Protein AF-A0A7W0KZ69-F1 (afdb_monomer_lite)

pLDDT: mean 95.33, std 7.64, range [54.59, 98.75]

Structure (mmCIF, N/CA/C/O backbone):
data_AF-A0A7W0KZ69-F1
#
_entry.id   AF-A0A7W0KZ69-F1
#
loop_
_atom_site.group_PDB
_atom_site.id
_atom_site.type_symbol
_atom_site.label_atom_id
_atom_site.label_alt_id
_atom_site.label_comp_id
_atom_site.label_asym_id
_atom_site.label_entity_id
_atom_site.label_seq_id
_atom_site.pdbx_PDB_ins_code
_atom_site.Cartn_x
_atom_site.Cartn_y
_atom_site.Cartn_z
_atom_site.occupancy
_atom_site.B_iso_or_equiv
_atom_site.auth_seq_id
_atom_site.auth_comp_id
_atom_site.auth_asym_id
_atom_site.auth_atom_id
_atom_site.pdbx_PDB_model_num
ATOM 1 N N . MET A 1 1 ? -3.863 12.700 3.329 1.00 94.00 1 MET A N 1
ATOM 2 C CA . MET A 1 1 ? -3.555 11.269 3.115 1.00 94.00 1 MET A CA 1
ATOM 3 C C . MET A 1 1 ? -2.093 11.158 2.716 1.00 94.00 1 MET A C 1
ATOM 5 O O . MET A 1 1 ? -1.568 12.137 2.192 1.00 94.00 1 MET A O 1
ATOM 9 N N . THR A 1 2 ? -1.434 10.029 2.970 1.00 97.38 2 THR A N 1
ATOM 10 C CA . THR A 1 2 ? -0.084 9.768 2.433 1.00 97.38 2 THR A CA 1
ATOM 11 C C . THR A 1 2 ? -0.157 9.415 0.946 1.00 97.38 2 THR A C 1
ATOM 13 O O . THR A 1 2 ? -1.207 8.996 0.470 1.00 97.38 2 THR A O 1
ATOM 16 N N . ALA A 1 3 ? 0.941 9.582 0.208 1.00 97.19 3 ALA A N 1
ATOM 17 C CA . ALA A 1 3 ? 1.056 9.030 -1.139 1.00 97.19 3 ALA A CA 1
ATOM 18 C C . ALA A 1 3 ? 1.523 7.566 -1.061 1.00 97.19 3 ALA A C 1
ATOM 20 O O . ALA A 1 3 ? 2.320 7.214 -0.183 1.00 97.19 3 ALA A O 1
ATOM 21 N N . SER A 1 4 ? 1.067 6.718 -1.988 1.00 97.38 4 SER A N 1
ATOM 22 C CA . SER A 1 4 ? 1.535 5.331 -2.072 1.00 97.38 4 SER A CA 1
ATOM 23 C C . SER A 1 4 ? 3.060 5.282 -2.196 1.00 97.38 4 SER A C 1
ATOM 25 O O . SER A 1 4 ? 3.669 5.892 -3.076 1.00 97.38 4 SER A O 1
ATOM 27 N N . GLY A 1 5 ? 3.694 4.536 -1.294 1.00 95.00 5 GLY A N 1
ATOM 28 C CA . GLY A 1 5 ? 5.140 4.332 -1.284 1.00 95.00 5 GLY A CA 1
ATOM 29 C C . GLY A 1 5 ? 5.978 5.360 -0.545 1.00 95.00 5 GLY A C 1
ATOM 30 O O . GLY A 1 5 ? 7.197 5.212 -0.540 1.00 95.00 5 GLY A O 1
ATOM 31 N N . THR A 1 6 ? 5.361 6.335 0.125 1.00 95.75 6 THR A N 1
ATOM 32 C CA . THR A 1 6 ? 6.078 7.259 1.020 1.00 95.75 6 THR A CA 1
ATOM 33 C C . THR A 1 6 ? 5.907 6.925 2.503 1.00 95.75 6 THR A C 1
ATOM 35 O O . THR A 1 6 ? 6.590 7.514 3.335 1.00 95.75 6 THR A O 1
ATOM 38 N N . ALA A 1 7 ? 5.017 5.983 2.836 1.00 95.75 7 ALA A N 1
ATOM 39 C CA . ALA A 1 7 ? 4.636 5.643 4.210 1.00 95.75 7 ALA A CA 1
ATOM 40 C C . ALA A 1 7 ? 4.747 4.144 4.550 1.00 95.75 7 ALA A C 1
ATOM 42 O O . ALA A 1 7 ? 4.234 3.719 5.576 1.00 95.75 7 ALA A O 1
ATOM 43 N N . GLY A 1 8 ? 5.416 3.353 3.704 1.00 94.94 8 GLY A N 1
ATOM 44 C CA . GLY A 1 8 ? 5.631 1.925 3.953 1.00 94.94 8 GLY A CA 1
ATOM 45 C C . GLY A 1 8 ? 4.380 1.061 3.775 1.00 94.94 8 GLY A C 1
ATOM 46 O O . GLY A 1 8 ? 3.514 1.356 2.942 1.00 94.94 8 GLY A O 1
ATOM 47 N N . TYR A 1 9 ? 4.344 -0.040 4.525 1.00 96.25 9 TYR A N 1
ATOM 48 C CA . TYR A 1 9 ? 3.290 -1.059 4.473 1.00 96.25 9 TYR A CA 1
ATOM 49 C C . TYR A 1 9 ? 2.524 -1.198 5.793 1.00 96.25 9 TYR A C 1
ATOM 51 O O . TYR A 1 9 ? 1.451 -1.801 5.807 1.00 96.25 9 TYR A O 1
ATOM 59 N N . GLY A 1 10 ? 3.069 -0.689 6.895 1.00 94.44 10 GLY A N 1
ATOM 60 C CA . GLY A 1 10 ? 2.542 -0.845 8.242 1.00 94.44 10 GLY A CA 1
ATOM 61 C C . GLY A 1 10 ? 2.485 0.488 8.987 1.00 94.44 10 GLY A C 1
ATOM 62 O O . GLY A 1 10 ? 2.153 1.532 8.433 1.00 94.44 10 GLY A O 1
ATOM 63 N N . ALA A 1 11 ? 2.774 0.442 10.285 1.00 96.75 11 ALA A N 1
ATOM 64 C CA . ALA A 1 11 ? 2.703 1.601 11.169 1.00 96.75 11 ALA A CA 1
ATOM 65 C C . ALA A 1 11 ? 4.060 2.311 11.353 1.00 96.75 11 ALA A C 1
ATOM 67 O O . ALA A 1 11 ? 4.323 2.860 12.423 1.00 96.75 11 ALA A O 1
ATOM 68 N N . GLU A 1 12 ? 4.938 2.303 10.345 1.00 95.50 12 GLU A N 1
ATOM 69 C CA . GLU A 1 12 ? 6.307 2.834 10.436 1.00 95.50 12 GLU A CA 1
ATOM 70 C C . GLU A 1 12 ? 6.328 4.319 10.835 1.00 95.50 12 GLU A C 1
ATOM 72 O O . GLU A 1 12 ? 7.198 4.753 11.588 1.00 95.50 12 GLU A O 1
ATOM 77 N N . LEU A 1 13 ? 5.333 5.095 10.390 1.00 96.44 13 LEU A N 1
ATOM 78 C CA . LEU A 1 13 ? 5.212 6.519 10.718 1.00 96.44 13 LEU A CA 1
ATOM 79 C C . LEU A 1 13 ? 4.562 6.803 12.083 1.00 96.44 13 LEU A C 1
ATOM 81 O O . LEU A 1 13 ? 4.563 7.955 12.516 1.00 96.44 13 LEU A O 1
ATOM 85 N N . ALA A 1 14 ? 4.058 5.792 12.801 1.00 96.19 14 ALA A N 1
ATOM 86 C CA . ALA A 1 14 ? 3.364 5.988 14.081 1.00 96.19 14 ALA A CA 1
ATOM 87 C C . ALA A 1 14 ? 4.268 6.544 15.199 1.00 96.19 14 ALA A C 1
ATOM 89 O O . ALA A 1 14 ? 3.769 7.030 16.211 1.00 96.19 14 ALA A O 1
ATOM 90 N N . GLY A 1 15 ? 5.595 6.463 15.040 1.00 94.94 15 GLY A N 1
ATOM 91 C CA . GLY A 1 15 ? 6.554 7.098 15.950 1.00 94.94 15 GLY A CA 1
ATOM 92 C C . GLY A 1 15 ? 6.720 8.605 15.728 1.00 94.94 15 GLY A C 1
ATOM 93 O O . GLY A 1 15 ? 7.296 9.282 16.574 1.00 94.94 15 GLY A O 1
ATOM 94 N N . SER A 1 16 ? 6.240 9.135 14.600 1.00 95.19 16 SER A N 1
ATOM 95 C CA . SER A 1 16 ? 6.411 10.541 14.213 1.00 95.19 16 SER A CA 1
ATOM 96 C C . SER A 1 16 ? 5.092 11.295 14.071 1.00 95.19 16 SER A C 1
ATOM 98 O O . SER A 1 16 ? 5.083 12.516 14.201 1.00 95.19 16 SER A O 1
ATOM 100 N N . LEU A 1 17 ? 3.986 10.598 13.802 1.00 94.94 17 LEU A N 1
ATOM 101 C CA . LEU A 1 17 ? 2.660 11.199 13.680 1.00 94.94 17 LEU A CA 1
ATOM 102 C C . LEU A 1 17 ? 1.553 10.222 14.096 1.00 94.94 17 LEU A C 1
ATOM 104 O O . LEU A 1 17 ? 1.724 9.005 14.028 1.00 94.94 17 LEU A O 1
ATOM 108 N N . ASP A 1 18 ? 0.407 10.767 14.499 1.00 97.38 18 ASP A N 1
ATOM 109 C CA . ASP A 1 18 ? -0.788 9.979 14.802 1.00 97.38 18 ASP A CA 1
ATOM 110 C C . ASP A 1 18 ? -1.483 9.531 13.508 1.00 97.38 18 ASP A C 1
ATOM 112 O O . ASP A 1 18 ? -2.002 10.350 12.744 1.00 97.38 18 ASP A O 1
ATOM 116 N N . LEU A 1 19 ? -1.487 8.221 13.254 1.00 97.75 19 LEU A N 1
ATOM 117 C CA . LEU A 1 19 ? -2.074 7.655 12.039 1.00 97.75 19 LEU A CA 1
ATOM 118 C C . LEU A 1 19 ? -3.604 7.776 12.015 1.00 97.75 19 LEU A C 1
ATOM 120 O O . LEU A 1 19 ? -4.169 7.840 10.925 1.00 97.75 19 LEU A O 1
ATOM 124 N N . ALA A 1 20 ? -4.264 7.851 13.176 1.00 97.88 20 ALA A N 1
ATOM 125 C CA . ALA A 1 20 ? -5.714 8.031 13.264 1.00 97.88 20 ALA A CA 1
ATOM 126 C C . ALA A 1 20 ? -6.155 9.451 12.868 1.00 97.88 20 ALA A C 1
ATOM 128 O O . ALA A 1 20 ? -7.291 9.655 12.443 1.00 97.88 20 ALA A O 1
ATOM 129 N N . ALA A 1 21 ? -5.255 10.435 12.970 1.00 97.75 21 ALA A N 1
ATOM 130 C CA . ALA A 1 21 ? -5.516 11.813 12.560 1.00 97.75 21 ALA A CA 1
ATOM 131 C C . ALA A 1 21 ? -5.407 12.021 11.036 1.00 97.75 21 ALA A C 1
ATOM 133 O O . ALA A 1 21 ? -5.834 13.054 10.512 1.00 97.75 21 ALA A O 1
ATOM 134 N N . LEU A 1 22 ? -4.831 11.064 10.298 1.00 97.12 22 LEU A N 1
ATOM 135 C CA . LEU A 1 22 ? -4.787 11.112 8.841 1.00 97.12 22 LEU A CA 1
ATOM 136 C C . LEU A 1 22 ? -6.134 10.693 8.250 1.00 97.12 22 LEU A C 1
ATOM 138 O O . LEU A 1 22 ? -6.698 9.677 8.632 1.00 97.12 22 LEU A O 1
ATOM 142 N N . GLY A 1 23 ? -6.585 11.402 7.209 1.00 97.44 23 GLY A N 1
ATOM 143 C CA . GLY A 1 23 ? -7.775 10.977 6.459 1.00 97.44 23 GLY A CA 1
ATOM 144 C C . GLY A 1 23 ? -7.647 9.570 5.851 1.00 97.44 23 GLY A C 1
ATOM 145 O O . GLY A 1 23 ? -8.642 8.866 5.749 1.00 97.44 23 GLY A O 1
ATOM 146 N N . ALA A 1 24 ? -6.428 9.166 5.471 1.00 98.00 24 ALA A N 1
ATOM 147 C CA . ALA A 1 24 ? -6.070 7.784 5.159 1.00 98.00 24 ALA A CA 1
ATOM 148 C C . ALA A 1 24 ? -4.544 7.610 5.047 1.00 98.00 24 ALA A C 1
ATOM 150 O O . ALA A 1 24 ? -3.825 8.556 4.686 1.00 98.00 24 ALA A O 1
ATOM 151 N N . VAL A 1 25 ? -4.078 6.383 5.278 1.00 98.38 25 VAL A N 1
ATOM 152 C CA . VAL A 1 25 ? -2.756 5.883 4.887 1.00 98.38 25 VAL A CA 1
ATOM 153 C C . VAL A 1 25 ? -2.912 5.093 3.591 1.00 98.38 25 VAL A C 1
ATOM 155 O O . VAL A 1 25 ? -3.558 4.046 3.567 1.00 98.38 25 VAL A O 1
ATOM 158 N N . VAL A 1 26 ? -2.315 5.594 2.511 1.00 98.56 26 VAL A N 1
ATOM 159 C CA . VAL A 1 26 ? -2.186 4.843 1.259 1.00 98.56 26 VAL A CA 1
ATOM 160 C C . VAL A 1 26 ? -0.908 4.019 1.359 1.00 98.56 26 VAL A C 1
ATOM 162 O O . VAL A 1 26 ? 0.193 4.581 1.358 1.00 98.56 26 VAL A O 1
ATOM 165 N N . VAL A 1 27 ? -1.047 2.701 1.512 1.00 98.25 27 VAL A N 1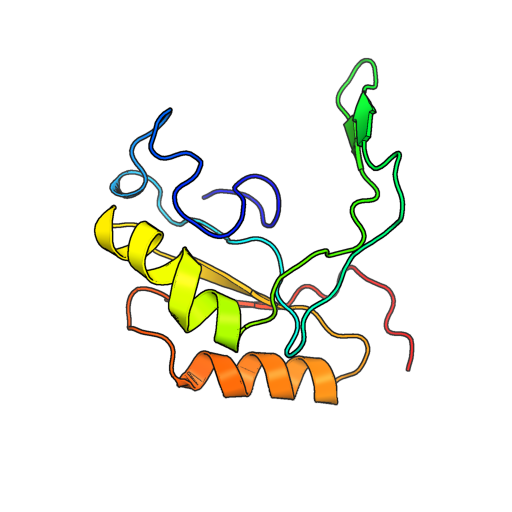
ATOM 166 C CA . VAL A 1 27 ? 0.117 1.809 1.614 1.00 98.25 27 VAL A CA 1
ATOM 167 C C . VAL A 1 27 ? 0.825 1.705 0.271 1.00 98.25 27 VAL A C 1
ATOM 169 O O . VAL A 1 27 ? 0.238 1.956 -0.783 1.00 98.25 27 VAL A O 1
ATOM 172 N N . LYS A 1 28 ? 2.110 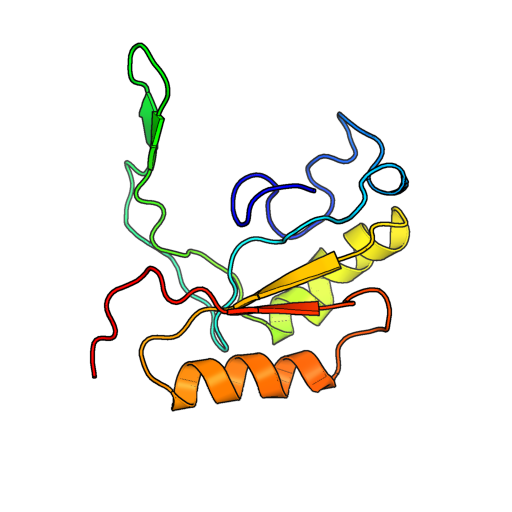1.347 0.302 1.00 97.56 28 LYS A N 1
ATOM 173 C CA . LYS A 1 28 ? 2.876 1.087 -0.918 1.00 97.56 28 LYS A CA 1
ATOM 174 C C . LYS A 1 28 ? 2.161 0.045 -1.792 1.00 97.56 28 LYS A C 1
ATOM 176 O O . LYS A 1 28 ? 1.619 -0.923 -1.275 1.00 97.56 28 LYS A O 1
ATOM 181 N N . SER A 1 29 ? 2.176 0.257 -3.113 1.00 97.69 29 SER A N 1
ATOM 182 C CA . SER A 1 29 ? 1.518 -0.637 -4.073 1.00 97.69 29 SER A CA 1
ATOM 183 C C . SER A 1 29 ? 1.919 -2.105 -3.892 1.00 97.69 29 SER A C 1
ATOM 185 O O . SER A 1 29 ? 3.106 -2.427 -3.946 1.00 97.69 29 SER A O 1
ATOM 187 N N . LEU A 1 30 ? 0.925 -2.980 -3.751 1.00 98.25 30 LEU A N 1
ATOM 188 C CA . LEU A 1 30 ? 1.057 -4.428 -3.589 1.00 98.25 30 LEU A CA 1
ATOM 189 C C . LEU A 1 30 ? 0.734 -5.155 -4.902 1.00 98.25 30 LEU A C 1
ATOM 191 O O . LEU A 1 30 ? -0.198 -4.776 -5.605 1.00 98.25 30 LEU A O 1
ATOM 195 N N . ALA A 1 31 ? 1.478 -6.213 -5.211 1.00 97.56 31 ALA A N 1
ATOM 196 C CA . ALA A 1 31 ? 1.083 -7.196 -6.220 1.00 97.56 31 ALA A CA 1
ATOM 197 C C . ALA A 1 31 ? 0.438 -8.410 -5.539 1.00 97.56 31 ALA A C 1
ATOM 199 O O . ALA A 1 31 ? 0.535 -8.571 -4.320 1.00 97.56 31 ALA A O 1
ATOM 200 N N . ALA A 1 32 ? -0.154 -9.310 -6.323 1.00 98.19 32 ALA A N 1
ATOM 201 C CA . ALA A 1 32 ? -0.658 -10.587 -5.809 1.00 98.19 32 ALA A CA 1
ATOM 202 C C . ALA A 1 32 ? 0.457 -11.513 -5.267 1.00 98.19 32 ALA A C 1
ATOM 204 O O . ALA A 1 32 ? 0.195 -12.488 -4.567 1.00 98.19 32 ALA A O 1
ATOM 205 N N . PHE A 1 33 ? 1.714 -11.204 -5.597 1.00 97.94 33 PHE A N 1
ATOM 206 C CA . PHE A 1 33 ? 2.911 -11.970 -5.270 1.00 97.94 33 PHE A CA 1
ATOM 207 C C . PHE A 1 33 ? 3.989 -11.080 -4.637 1.00 97.94 33 PHE A C 1
ATOM 209 O O . PHE A 1 33 ? 3.963 -9.852 -4.754 1.00 97.94 33 PHE A O 1
ATOM 216 N N . ALA A 1 34 ? 4.957 -11.712 -3.971 1.00 98.06 34 ALA A N 1
ATOM 217 C CA . ALA A 1 34 ? 6.135 -11.030 -3.449 1.00 98.06 34 ALA A CA 1
ATOM 218 C C . ALA A 1 34 ? 7.061 -10.577 -4.584 1.00 98.06 34 ALA A C 1
ATOM 220 O O . ALA A 1 34 ? 7.268 -11.293 -5.564 1.00 98.06 34 ALA A O 1
ATOM 221 N N . TRP A 1 35 ? 7.648 -9.395 -4.432 1.00 96.38 35 TRP A N 1
ATOM 222 C CA . TRP A 1 35 ? 8.497 -8.784 -5.441 1.00 96.38 35 TRP A CA 1
ATOM 223 C C . TRP A 1 35 ? 9.669 -8.050 -4.795 1.00 96.38 35 TRP A C 1
ATOM 225 O O . TRP A 1 35 ? 9.478 -7.178 -3.946 1.00 96.38 35 TRP A O 1
ATOM 235 N N . ASP A 1 36 ? 10.890 -8.366 -5.224 1.00 96.38 36 ASP A N 1
ATOM 236 C CA . ASP A 1 36 ? 12.116 -7.831 -4.616 1.00 96.38 36 ASP A CA 1
ATOM 237 C C . ASP A 1 36 ? 12.379 -6.358 -4.961 1.00 96.38 36 ASP A C 1
ATOM 239 O O . ASP A 1 36 ? 13.088 -5.644 -4.238 1.00 96.38 36 ASP A O 1
ATOM 243 N N . GLY A 1 37 ? 11.785 -5.887 -6.057 1.00 95.19 37 GLY A N 1
ATOM 244 C CA . GLY A 1 37 ? 12.066 -4.590 -6.652 1.00 95.19 37 GLY A CA 1
ATOM 245 C C . GLY A 1 37 ? 13.420 -4.523 -7.353 1.00 95.19 37 GLY A C 1
ATOM 246 O O . GLY A 1 37 ? 14.067 -5.531 -7.622 1.00 95.19 37 GLY A O 1
ATOM 247 N N . HIS A 1 38 ? 13.857 -3.312 -7.686 1.00 94.81 38 HIS A N 1
ATOM 248 C CA . HIS A 1 38 ? 15.114 -3.115 -8.413 1.00 94.81 38 HIS A CA 1
ATOM 249 C C . HIS A 1 38 ? 16.343 -3.321 -7.513 1.00 94.81 38 HIS A C 1
ATOM 251 O O . HIS A 1 38 ? 16.253 -3.112 -6.303 1.00 94.81 38 HIS A O 1
ATOM 257 N N . PRO A 1 39 ? 17.524 -3.661 -8.052 1.00 95.69 39 PRO A N 1
ATOM 258 C CA . PRO A 1 39 ? 18.760 -3.634 -7.271 1.00 95.69 39 PRO A CA 1
ATOM 259 C C . PRO A 1 39 ? 19.098 -2.206 -6.787 1.00 95.69 39 PRO A C 1
ATOM 261 O O . PRO A 1 39 ? 18.666 -1.225 -7.395 1.00 95.69 39 PRO A O 1
ATOM 264 N N . PRO A 1 40 ? 19.855 -2.051 -5.685 1.00 95.25 40 PRO A N 1
ATOM 265 C CA . PRO A 1 40 ? 20.395 -0.753 -5.287 1.00 95.25 40 PRO A CA 1
ATOM 266 C C . PRO A 1 40 ? 21.432 -0.237 -6.306 1.00 95.25 40 PRO A C 1
ATOM 268 O O . PRO A 1 40 ? 22.093 -1.048 -6.956 1.00 95.25 40 PRO A O 1
ATOM 271 N N . PRO A 1 41 ? 21.639 1.091 -6.415 1.00 95.75 41 PRO A N 1
ATOM 272 C CA . PRO A 1 41 ? 21.007 2.167 -5.644 1.00 95.75 41 PRO A CA 1
ATOM 273 C C . PRO A 1 41 ? 19.581 2.499 -6.120 1.00 95.75 41 PRO A C 1
ATOM 275 O O . PRO A 1 41 ? 19.313 2.581 -7.312 1.00 95.75 41 PRO A O 1
ATOM 278 N N . ARG A 1 42 ? 18.665 2.736 -5.168 1.00 96.25 42 ARG A N 1
ATOM 279 C CA . ARG A 1 42 ? 17.234 2.987 -5.451 1.00 96.25 42 ARG A CA 1
ATOM 280 C C . ARG A 1 42 ? 16.803 4.441 -5.300 1.00 96.25 42 ARG A C 1
ATOM 282 O O . ARG A 1 42 ? 15.713 4.777 -5.748 1.00 96.25 42 ARG A O 1
ATOM 289 N N . LEU A 1 43 ? 17.602 5.274 -4.639 1.00 97.31 43 LEU A N 1
ATOM 290 C CA . LEU A 1 43 ? 17.272 6.660 -4.313 1.00 97.31 43 LEU A CA 1
ATOM 291 C C . LEU A 1 43 ? 18.454 7.563 -4.650 1.00 97.31 43 LEU A C 1
ATOM 293 O O . LEU A 1 43 ? 19.604 7.187 -4.418 1.00 97.31 43 LEU A O 1
ATOM 297 N N . HIS A 1 44 ? 18.165 8.756 -5.160 1.00 97.19 44 HIS A N 1
ATOM 298 C CA . HIS A 1 44 ? 19.174 9.777 -5.409 1.00 97.19 44 HIS A CA 1
ATOM 299 C C . HIS A 1 44 ? 18.614 11.175 -5.101 1.00 97.19 44 HIS A C 1
ATOM 301 O O . HIS A 1 44 ? 17.622 11.564 -5.722 1.00 97.19 44 HIS A O 1
ATOM 307 N N . PRO A 1 45 ? 19.198 11.937 -4.158 1.00 97.69 45 PRO A N 1
ATOM 308 C CA . PRO A 1 45 ? 18.735 13.287 -3.854 1.00 97.69 45 PRO A CA 1
ATOM 309 C C . PRO A 1 45 ? 19.032 14.247 -5.013 1.00 97.69 45 PRO A C 1
ATOM 311 O O . PRO A 1 45 ? 20.038 14.117 -5.704 1.00 97.69 45 PRO A O 1
ATOM 314 N N . THR A 1 46 ? 18.174 15.242 -5.204 1.00 97.44 46 THR A N 1
ATOM 315 C CA . THR A 1 46 ? 18.376 16.352 -6.144 1.00 97.44 46 THR A CA 1
ATOM 316 C C . THR A 1 46 ? 18.184 17.681 -5.402 1.00 97.44 46 THR A C 1
ATOM 318 O O . THR A 1 46 ? 17.584 17.691 -4.325 1.00 97.44 46 THR A O 1
ATOM 321 N N . PRO A 1 47 ? 18.640 18.830 -5.938 1.00 97.88 47 PRO A N 1
ATOM 322 C CA . PRO A 1 47 ? 18.483 20.120 -5.255 1.00 97.88 47 PRO A CA 1
ATOM 323 C C . PRO A 1 47 ? 17.034 20.499 -4.907 1.00 97.88 47 PRO A C 1
ATOM 325 O O . PRO A 1 47 ? 16.815 21.329 -4.031 1.00 97.88 47 PRO A O 1
ATOM 328 N N . GLN A 1 48 ? 16.050 19.916 -5.598 1.00 96.94 48 GLN A N 1
ATOM 329 C CA . GLN A 1 48 ? 14.624 20.209 -5.421 1.00 96.94 48 GLN A CA 1
ATOM 330 C C . GLN A 1 48 ? 13.794 18.953 -5.109 1.00 96.94 48 GLN A C 1
ATOM 332 O O . GLN A 1 48 ? 12.583 18.946 -5.313 1.00 96.94 48 GLN A O 1
ATOM 337 N N . GLY A 1 49 ? 14.421 17.873 -4.633 1.00 96.25 49 GLY A N 1
ATOM 338 C CA . GLY A 1 49 ? 13.705 16.649 -4.287 1.00 96.25 49 GLY A CA 1
ATOM 339 C C . GLY A 1 49 ? 14.574 15.402 -4.345 1.00 96.25 49 GLY A C 1
ATOM 340 O O . GLY A 1 49 ? 15.693 15.371 -3.839 1.00 96.25 49 GLY A O 1
ATOM 341 N N . MET A 1 50 ? 14.024 14.337 -4.925 1.00 97.25 50 MET A N 1
ATOM 342 C CA . MET A 1 50 ? 14.671 13.032 -4.986 1.00 97.25 50 MET A CA 1
ATOM 343 C C . MET A 1 50 ? 14.147 12.225 -6.176 1.00 97.25 50 MET A C 1
ATOM 345 O O . MET A 1 50 ? 12.950 12.223 -6.458 1.00 97.25 50 MET A O 1
ATOM 349 N N . LEU A 1 51 ? 15.042 11.497 -6.839 1.00 96.75 51 LEU A N 1
ATOM 350 C CA . LEU A 1 51 ? 14.702 10.438 -7.784 1.00 96.75 51 LEU A CA 1
ATOM 351 C C . LEU A 1 51 ? 14.600 9.104 -7.047 1.00 96.75 51 LEU A C 1
ATOM 353 O O . LEU A 1 51 ? 15.412 8.813 -6.166 1.00 96.75 51 LEU A O 1
ATOM 357 N N . ASN A 1 52 ? 13.628 8.277 -7.433 1.00 95.62 52 ASN A N 1
ATOM 358 C CA . ASN A 1 52 ? 13.491 6.922 -6.915 1.00 95.62 52 ASN A CA 1
ATOM 359 C C . ASN A 1 52 ? 13.289 5.908 -8.044 1.00 95.62 52 ASN A C 1
ATOM 361 O O . ASN A 1 52 ? 12.620 6.186 -9.035 1.00 95.62 52 ASN A O 1
ATOM 365 N N . ALA A 1 53 ? 13.856 4.724 -7.855 1.00 95.12 53 ALA A N 1
ATOM 366 C CA . ALA A 1 53 ? 13.709 3.564 -8.718 1.00 95.12 53 ALA A CA 1
ATOM 367 C C . ALA A 1 53 ? 13.558 2.305 -7.854 1.00 95.12 53 ALA A C 1
ATOM 369 O O . ALA A 1 53 ? 14.278 1.331 -8.034 1.00 95.12 53 ALA A O 1
ATOM 370 N N . VAL A 1 54 ? 12.638 2.329 -6.881 1.00 94.62 54 VAL A N 1
ATOM 371 C CA . VAL A 1 54 ? 12.428 1.214 -5.932 1.00 94.62 54 VAL A CA 1
ATOM 372 C C . VAL A 1 54 ? 11.971 -0.067 -6.641 1.00 94.62 54 VAL A C 1
ATOM 374 O O . VAL A 1 54 ? 12.291 -1.168 -6.199 1.00 94.62 54 VAL A O 1
ATOM 377 N N . GLY A 1 55 ? 11.243 0.069 -7.753 1.00 93.56 55 GLY A N 1
ATOM 378 C CA . GLY A 1 55 ? 10.775 -1.067 -8.548 1.00 93.56 55 GLY A CA 1
ATOM 379 C C . GLY A 1 55 ? 9.618 -1.831 -7.909 1.00 93.56 55 GLY A C 1
ATOM 380 O O . GLY A 1 55 ? 9.555 -3.037 -8.064 1.00 93.56 55 GLY A O 1
ATOM 381 N N . LEU A 1 56 ? 8.724 -1.152 -7.176 1.00 94.38 56 LEU A N 1
ATOM 382 C CA . LEU A 1 56 ? 7.506 -1.752 -6.597 1.00 94.38 56 LEU A CA 1
ATOM 383 C C . LEU A 1 56 ? 7.764 -2.921 -5.624 1.00 94.38 56 LEU A C 1
ATOM 385 O O . LEU A 1 56 ? 6.928 -3.809 -5.494 1.00 94.38 56 LEU A O 1
ATOM 389 N N . GLN A 1 57 ? 8.912 -2.917 -4.935 1.00 96.31 57 GLN A N 1
ATOM 390 C CA . GLN A 1 57 ? 9.240 -3.929 -3.926 1.00 96.31 57 GLN A CA 1
ATOM 391 C C . GLN A 1 57 ? 8.103 -4.088 -2.915 1.00 96.31 57 GLN A C 1
ATOM 393 O O . GLN A 1 57 ? 7.710 -3.090 -2.306 1.00 96.31 57 GLN A O 1
ATOM 398 N N . GLY A 1 58 ? 7.655 -5.319 -2.666 1.00 96.81 58 GLY A N 1
ATOM 399 C CA . GLY A 1 58 ? 6.596 -5.603 -1.705 1.00 96.81 58 GLY A CA 1
ATOM 400 C C . GLY A 1 58 ? 6.441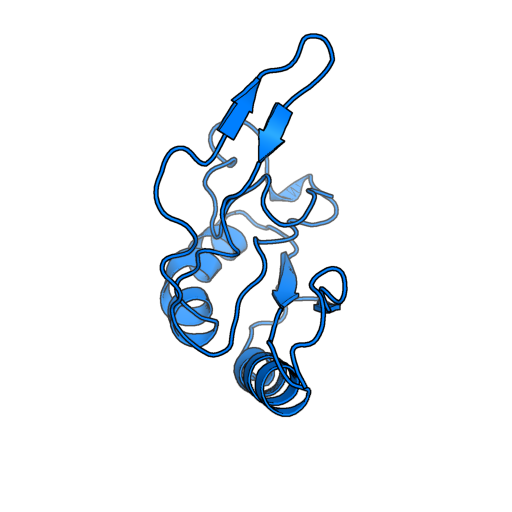 -7.081 -1.352 1.00 96.81 58 GLY A C 1
ATOM 401 O O . GLY A 1 58 ? 6.907 -7.946 -2.089 1.00 96.81 58 GLY A O 1
ATOM 402 N N . PRO A 1 59 ? 5.772 -7.383 -0.227 1.00 97.69 59 PRO A N 1
ATOM 403 C CA . PRO A 1 59 ? 5.599 -8.753 0.258 1.00 97.69 59 PRO A CA 1
ATOM 404 C C . PRO A 1 59 ? 4.479 -9.531 -0.456 1.00 97.69 59 PRO A C 1
ATOM 406 O O . PRO A 1 59 ? 4.369 -10.738 -0.269 1.00 97.69 59 PRO A O 1
ATOM 409 N N . GLY A 1 60 ? 3.648 -8.854 -1.253 1.00 98.25 60 GLY A N 1
ATOM 410 C CA . GLY A 1 60 ? 2.399 -9.394 -1.796 1.00 98.25 60 GLY A CA 1
ATOM 411 C C . GLY A 1 60 ? 1.194 -9.134 -0.881 1.00 98.25 60 GLY A C 1
ATOM 412 O O . GLY A 1 60 ? 1.363 -8.877 0.315 1.00 98.25 60 GLY A O 1
ATOM 413 N N . VAL A 1 61 ? -0.024 -9.167 -1.434 1.00 98.69 61 VAL A N 1
ATOM 414 C CA . VAL A 1 61 ? -1.257 -8.813 -0.699 1.00 98.69 61 VAL A CA 1
ATOM 415 C C . VAL A 1 61 ? -1.508 -9.739 0.493 1.00 98.69 61 VAL A C 1
ATOM 417 O O . VAL A 1 61 ? -1.720 -9.243 1.595 1.00 98.69 61 VAL A O 1
ATOM 420 N N . GLU A 1 62 ? -1.453 -11.062 0.325 1.00 98.31 62 GLU A N 1
ATOM 421 C CA . GLU A 1 62 ? -1.758 -12.004 1.419 1.00 98.31 62 GLU A CA 1
ATOM 422 C C . GLU A 1 62 ? -0.807 -11.846 2.614 1.00 98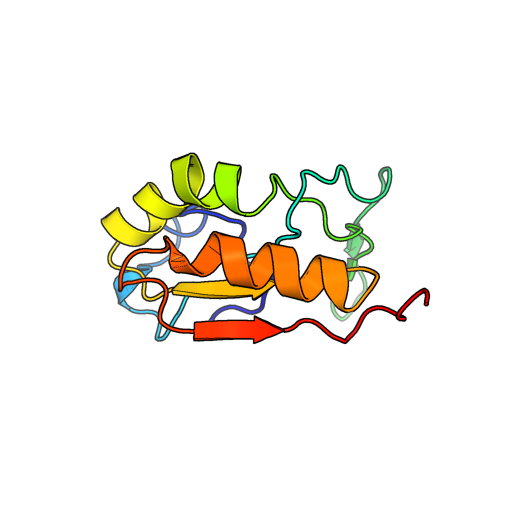.31 62 GLU A C 1
ATOM 424 O O . GLU A 1 62 ? -1.243 -11.758 3.765 1.00 98.31 62 GLU A O 1
ATOM 429 N N . ALA A 1 63 ? 0.496 -11.735 2.347 1.00 98.38 63 ALA A N 1
ATOM 430 C CA . ALA A 1 63 ? 1.496 -11.504 3.385 1.00 98.38 63 ALA A CA 1
ATOM 431 C C . ALA A 1 63 ? 1.308 -10.137 4.064 1.00 98.38 63 ALA A C 1
ATOM 433 O O . ALA A 1 63 ? 1.512 -10.004 5.273 1.00 98.38 63 ALA A O 1
ATOM 434 N N . TRP A 1 64 ? 0.888 -9.121 3.304 1.00 98.56 64 TRP A N 1
ATOM 435 C CA . TRP A 1 64 ? 0.564 -7.806 3.846 1.00 98.56 64 TRP A CA 1
ATOM 436 C C . TRP A 1 64 ? -0.660 -7.834 4.779 1.00 98.56 64 TRP A C 1
ATOM 438 O O . TRP A 1 64 ? -0.601 -7.282 5.882 1.00 98.56 64 TRP A O 1
ATOM 448 N N . LEU A 1 65 ? -1.735 -8.515 4.365 1.00 98.44 65 LEU A N 1
ATOM 449 C CA . LEU A 1 65 ? -2.959 -8.693 5.152 1.00 98.44 65 LEU A CA 1
ATOM 450 C C . LEU A 1 65 ? -2.674 -9.395 6.486 1.00 98.44 65 LEU A C 1
ATOM 452 O O . LEU A 1 65 ? -3.180 -8.973 7.524 1.00 98.44 65 LEU A O 1
ATOM 456 N N . ALA A 1 66 ? -1.850 -10.446 6.464 1.00 98.19 66 ALA A N 1
ATOM 457 C CA . ALA A 1 66 ? -1.544 -11.248 7.647 1.00 98.19 66 ALA A CA 1
ATOM 458 C C . ALA A 1 66 ? -0.537 -10.589 8.610 1.00 98.19 66 ALA A C 1
ATOM 460 O O . ALA A 1 66 ? -0.527 -10.920 9.795 1.00 98.19 66 ALA A O 1
ATOM 461 N N . GLY A 1 67 ? 0.326 -9.692 8.120 1.00 97.50 67 GLY A N 1
ATOM 462 C CA . GLY A 1 67 ? 1.434 -9.134 8.903 1.00 97.50 67 GLY A CA 1
ATOM 463 C C . GLY A 1 67 ? 1.323 -7.625 9.164 1.00 97.50 67 GLY A C 1
ATOM 464 O O . GLY A 1 67 ? 0.875 -7.230 10.241 1.00 97.50 67 GLY A O 1
ATOM 465 N N . PRO A 1 68 ? 1.778 -6.760 8.238 1.00 97.88 68 PRO A N 1
ATOM 466 C CA . PRO A 1 68 ? 1.793 -5.306 8.423 1.00 97.88 68 PRO A CA 1
ATOM 467 C C . PRO A 1 68 ? 0.432 -4.643 8.700 1.00 97.88 68 PRO A C 1
ATOM 469 O O . PRO A 1 68 ? 0.367 -3.729 9.527 1.00 97.88 68 PRO A O 1
ATOM 472 N N . LEU A 1 69 ? -0.650 -5.074 8.037 1.00 98.50 69 LEU A N 1
ATOM 473 C CA . LEU A 1 69 ? -1.966 -4.431 8.155 1.00 98.50 69 LEU A CA 1
ATOM 474 C C . LEU A 1 69 ? -2.510 -4.387 9.602 1.00 98.50 69 LEU A C 1
ATOM 476 O O . LEU A 1 69 ? -2.940 -3.311 10.027 1.00 98.50 69 LEU A O 1
ATOM 480 N N . PRO A 1 70 ? -2.475 -5.477 10.398 1.00 98.31 70 PRO A N 1
ATOM 481 C CA . PRO A 1 70 ? -2.880 -5.451 11.804 1.00 98.31 70 PRO A CA 1
ATOM 482 C C . PRO A 1 70 ? -2.305 -4.286 12.621 1.00 98.31 70 PRO A C 1
ATOM 484 O O . PRO A 1 70 ? -3.018 -3.697 13.434 1.00 98.31 70 PRO A O 1
ATOM 487 N N . ALA A 1 71 ? -1.044 -3.902 12.388 1.00 97.94 71 ALA A N 1
ATOM 488 C CA . ALA A 1 71 ? -0.420 -2.789 13.099 1.00 97.94 71 ALA A CA 1
ATOM 489 C C . ALA A 1 71 ? -1.009 -1.426 12.696 1.00 97.94 71 ALA A C 1
ATOM 491 O O . ALA A 1 71 ? -1.205 -0.574 13.561 1.00 97.94 71 ALA A O 1
ATOM 492 N N . LEU A 1 72 ? -1.330 -1.223 11.412 1.00 97.62 72 LEU A N 1
ATOM 493 C CA . LEU A 1 72 ? -2.032 -0.021 10.937 1.00 97.62 72 LEU A CA 1
ATOM 494 C C . LEU A 1 72 ? -3.408 0.107 11.588 1.00 97.62 72 LEU A C 1
ATOM 496 O O . LEU A 1 72 ? -3.748 1.156 12.139 1.00 97.62 72 LEU A O 1
ATOM 500 N N . VAL A 1 73 ? -4.170 -0.987 11.573 1.00 98.12 73 VAL A N 1
ATOM 501 C CA . VAL A 1 73 ? -5.513 -1.044 12.159 1.00 98.12 73 VAL A CA 1
ATOM 502 C C . VAL A 1 73 ? -5.465 -0.778 13.663 1.00 98.12 73 VAL A C 1
ATOM 504 O O . VAL A 1 73 ? -6.255 0.015 14.171 1.00 98.12 73 VAL A O 1
ATOM 507 N N . ALA A 1 74 ? -4.497 -1.359 14.378 1.00 98.12 74 ALA A N 1
ATOM 508 C CA . ALA A 1 74 ? -4.306 -1.127 15.810 1.00 98.12 74 ALA A CA 1
ATOM 509 C C . ALA A 1 74 ? -3.963 0.336 16.153 1.00 98.12 74 ALA A C 1
ATOM 511 O O . ALA A 1 74 ? -4.182 0.770 17.284 1.00 98.12 74 ALA A O 1
ATOM 512 N N . LYS A 1 75 ? -3.438 1.107 15.193 1.00 98.00 75 LYS A N 1
ATOM 513 C CA . LYS A 1 75 ? -3.196 2.553 15.320 1.00 98.00 75 LYS A CA 1
ATOM 514 C C . LYS A 1 75 ? -4.379 3.414 14.873 1.00 98.00 75 LYS A C 1
ATOM 516 O O . LYS A 1 75 ? -4.237 4.629 14.817 1.00 98.00 75 LYS A O 1
ATOM 521 N N . GLY A 1 76 ? -5.526 2.810 14.566 1.00 97.94 76 GLY A N 1
ATOM 522 C CA . GLY A 1 76 ? -6.733 3.525 14.150 1.00 97.94 76 GLY A CA 1
ATOM 523 C C . GLY A 1 76 ? -6.661 4.096 12.734 1.00 97.94 76 GLY A C 1
ATOM 524 O O . GLY A 1 76 ? -7.461 4.964 12.394 1.00 97.94 76 GLY A O 1
ATOM 525 N N . ALA A 1 77 ? -5.716 3.640 11.906 1.00 98.31 77 ALA A N 1
ATOM 526 C CA . ALA A 1 77 ? -5.572 4.147 10.549 1.00 98.31 77 ALA A CA 1
ATOM 527 C C . ALA A 1 77 ? -6.761 3.734 9.666 1.00 98.31 77 ALA A C 1
ATOM 529 O O . ALA A 1 77 ? -7.157 2.567 9.636 1.00 98.31 77 ALA A O 1
ATOM 530 N N . THR A 1 78 ? -7.268 4.684 8.879 1.00 98.56 78 THR A N 1
ATOM 531 C CA . THR A 1 78 ? -8.069 4.389 7.682 1.00 98.56 78 THR A CA 1
ATOM 532 C C . THR A 1 78 ? -7.108 4.060 6.540 1.00 98.56 78 THR A C 1
ATOM 534 O O . THR A 1 78 ? -6.171 4.821 6.298 1.00 98.56 78 THR A O 1
ATOM 537 N N . VAL A 1 79 ? -7.286 2.931 5.854 1.00 98.75 79 VAL A N 1
ATOM 538 C CA . VAL A 1 79 ? -6.296 2.386 4.911 1.00 98.75 79 VAL A CA 1
ATOM 539 C C . VAL A 1 79 ? -6.840 2.380 3.484 1.00 98.75 79 VAL A C 1
ATOM 541 O O . VAL A 1 79 ? -7.964 1.948 3.233 1.00 98.75 79 VAL A O 1
ATOM 544 N N . VAL A 1 80 ? -6.012 2.814 2.533 1.00 98.75 80 VAL A N 1
ATOM 545 C CA . VAL A 1 80 ? -6.226 2.606 1.094 1.00 98.75 80 VAL A CA 1
ATOM 546 C C . VAL A 1 80 ? -5.159 1.640 0.593 1.00 98.75 80 VAL A C 1
ATOM 548 O O . VAL A 1 80 ? -3.962 1.910 0.723 1.00 98.75 80 VAL A O 1
ATOM 551 N N . ALA A 1 81 ? -5.589 0.514 0.027 1.00 98.62 81 ALA A N 1
ATOM 552 C CA . ALA A 1 81 ? -4.694 -0.482 -0.545 1.00 98.62 81 ALA A CA 1
ATOM 553 C C . ALA A 1 81 ? -4.349 -0.102 -1.988 1.00 98.62 81 ALA A C 1
ATOM 555 O O . ALA A 1 81 ? -5.176 -0.222 -2.888 1.00 98.62 81 ALA A O 1
ATOM 556 N N . SER A 1 82 ? -3.125 0.367 -2.214 1.00 98.56 82 SER A N 1
ATOM 557 C CA . SER A 1 82 ? -2.599 0.548 -3.567 1.00 98.56 82 SER A CA 1
ATOM 558 C C . SER A 1 82 ? -2.221 -0.818 -4.143 1.00 98.56 82 SER A C 1
ATOM 560 O O . SER A 1 82 ? -1.541 -1.591 -3.467 1.00 98.56 82 SER A O 1
ATOM 562 N N . ILE A 1 83 ? -2.629 -1.124 -5.375 1.00 98.12 83 ILE A N 1
ATOM 563 C CA . ILE A 1 83 ? -2.272 -2.363 -6.080 1.00 98.12 83 ILE A CA 1
ATOM 564 C C . ILE A 1 83 ? -1.605 -2.084 -7.421 1.00 98.12 83 ILE A C 1
ATOM 566 O O . ILE A 1 83 ? -1.864 -1.063 -8.059 1.00 98.12 83 ILE A O 1
ATOM 570 N N . TRP A 1 84 ? -0.756 -3.008 -7.857 1.00 96.44 84 TRP A N 1
ATOM 571 C CA . TRP A 1 84 ? -0.135 -2.997 -9.176 1.00 96.44 84 TRP A CA 1
ATOM 572 C C . TRP A 1 84 ? -0.073 -4.411 -9.765 1.00 96.44 84 TRP A C 1
ATOM 574 O O . TRP A 1 84 ? -0.133 -5.405 -9.043 1.00 96.44 84 TRP A O 1
ATOM 584 N N . GLY A 1 85 ? 0.079 -4.481 -11.083 1.00 94.81 85 GLY A N 1
ATOM 585 C CA . GLY A 1 85 ? 0.293 -5.706 -11.841 1.00 94.81 85 GLY A CA 1
ATOM 586 C C . GLY A 1 85 ? 0.886 -5.380 -13.209 1.00 94.81 85 GLY A C 1
ATOM 587 O O . GLY A 1 85 ? 0.955 -4.216 -13.606 1.00 94.81 85 GLY A O 1
ATOM 588 N N . ARG A 1 86 ? 1.346 -6.407 -13.918 1.00 92.38 86 ARG A N 1
ATOM 589 C CA . ARG A 1 86 ? 1.906 -6.316 -15.278 1.00 92.38 86 ARG A CA 1
ATOM 590 C C . ARG A 1 86 ? 0.890 -6.667 -16.360 1.00 92.38 86 ARG A C 1
ATOM 592 O O . ARG A 1 86 ? 1.130 -6.360 -17.521 1.00 92.38 86 ARG A O 1
ATOM 599 N N . SER A 1 87 ? -0.220 -7.283 -15.964 1.00 93.31 87 SER A N 1
ATOM 600 C CA . SER A 1 87 ? -1.355 -7.636 -16.812 1.00 93.31 87 SER A CA 1
ATOM 601 C C . SER A 1 87 ? -2.665 -7.422 -16.049 1.00 93.31 87 SER A C 1
ATOM 603 O O . SER A 1 87 ? -2.682 -7.314 -14.818 1.00 93.31 87 SER A O 1
ATOM 605 N N . VAL A 1 88 ? -3.785 -7.391 -16.774 1.00 94.31 88 VAL A N 1
ATOM 606 C CA . VAL A 1 88 ? -5.129 -7.293 -16.177 1.00 94.31 88 VAL A CA 1
ATOM 607 C C . VAL A 1 88 ? -5.392 -8.437 -15.194 1.00 94.31 88 VAL A C 1
ATOM 609 O O . VAL A 1 88 ? -6.036 -8.226 -14.166 1.00 94.31 88 VAL A O 1
ATOM 612 N N . ASP A 1 89 ? -4.876 -9.633 -15.476 1.00 96.06 89 ASP A N 1
ATOM 613 C CA . ASP A 1 89 ? -5.048 -10.801 -14.612 1.00 96.06 89 ASP A CA 1
ATOM 614 C C . ASP A 1 89 ? -4.280 -10.657 -13.292 1.00 96.06 89 ASP A C 1
ATOM 616 O O . ASP A 1 89 ? -4.801 -11.039 -12.246 1.00 96.06 89 ASP A O 1
ATOM 620 N N . GLU A 1 90 ? -3.094 -10.037 -13.300 1.00 96.25 90 GLU A N 1
ATOM 621 C CA . GLU A 1 90 ? -2.356 -9.738 -12.064 1.00 96.25 90 GLU A CA 1
ATOM 622 C C . GLU A 1 90 ? -3.071 -8.678 -11.213 1.00 96.25 90 GLU A C 1
ATOM 624 O O . GLU A 1 90 ? -3.150 -8.820 -9.991 1.00 96.25 90 GLU A O 1
ATOM 629 N N . PHE A 1 91 ? -3.653 -7.650 -11.845 1.00 96.56 91 PHE A N 1
ATOM 630 C CA . PHE A 1 91 ? -4.506 -6.687 -11.141 1.00 96.56 91 PHE A CA 1
ATOM 631 C C . PHE A 1 91 ? -5.746 -7.356 -10.542 1.00 96.56 91 PHE A C 1
ATOM 633 O O . PHE A 1 91 ? -6.087 -7.083 -9.390 1.00 96.56 91 PHE A O 1
ATOM 640 N N . ARG A 1 92 ? -6.405 -8.246 -11.300 1.00 97.56 92 ARG A N 1
ATOM 641 C CA . ARG A 1 92 ? -7.556 -9.017 -10.814 1.00 97.56 92 ARG A CA 1
ATOM 642 C C . ARG A 1 92 ? -7.167 -9.865 -9.609 1.00 97.56 92 ARG A C 1
ATOM 644 O O . ARG A 1 92 ? -7.825 -9.769 -8.584 1.00 97.56 92 ARG A O 1
ATOM 651 N N . ALA A 1 93 ? -6.070 -10.615 -9.697 1.00 98.31 93 ALA A N 1
ATOM 652 C CA . ALA A 1 93 ? -5.600 -11.463 -8.606 1.00 98.31 93 ALA A CA 1
ATOM 653 C C . ALA A 1 93 ? -5.315 -10.660 -7.323 1.00 98.31 93 ALA A C 1
ATOM 655 O O . ALA A 1 93 ? -5.720 -11.070 -6.236 1.00 98.31 93 ALA A O 1
ATOM 656 N N . ALA A 1 94 ? -4.672 -9.492 -7.439 1.00 98.19 94 ALA A N 1
ATOM 657 C CA . ALA A 1 94 ? -4.422 -8.620 -6.291 1.00 98.19 94 ALA A CA 1
ATOM 658 C C . ALA A 1 94 ? -5.727 -8.071 -5.683 1.00 98.19 94 ALA A C 1
ATOM 660 O O . ALA A 1 94 ? -5.868 -8.025 -4.461 1.00 98.19 94 ALA A O 1
ATOM 661 N N . ALA A 1 95 ? -6.691 -7.674 -6.520 1.00 98.31 95 ALA A N 1
ATOM 662 C CA . ALA A 1 95 ? -7.997 -7.203 -6.066 1.00 98.31 95 ALA A CA 1
ATOM 663 C C . ALA A 1 95 ? -8.823 -8.318 -5.395 1.00 98.31 95 ALA A C 1
ATOM 665 O O . ALA A 1 95 ? -9.427 -8.077 -4.351 1.00 98.31 95 ALA A O 1
ATOM 666 N N . ASP A 1 96 ? -8.800 -9.536 -5.941 1.00 98.50 96 ASP A N 1
ATOM 667 C CA . ASP A 1 96 ? -9.501 -10.698 -5.385 1.00 98.50 96 ASP A CA 1
ATOM 668 C C . ASP A 1 96 ? -8.956 -11.064 -3.996 1.00 98.50 96 ASP A C 1
ATOM 670 O O . ASP A 1 96 ? -9.730 -11.306 -3.069 1.00 98.50 96 ASP A O 1
ATOM 674 N N . GLN A 1 97 ? -7.633 -11.023 -3.801 1.00 98.38 97 GLN A N 1
ATOM 675 C CA . GLN A 1 97 ? -7.017 -11.242 -2.484 1.00 98.38 97 GLN A CA 1
ATOM 676 C C . GLN A 1 97 ? -7.444 -10.182 -1.453 1.00 98.38 97 GLN A C 1
ATOM 678 O O . GLN A 1 97 ? -7.603 -10.492 -0.271 1.00 98.38 97 GLN A O 1
ATOM 683 N N . LEU A 1 98 ? -7.686 -8.938 -1.884 1.00 98.38 98 LEU A N 1
ATOM 684 C CA . LEU A 1 98 ? -8.178 -7.867 -1.013 1.00 98.38 98 LEU A CA 1
ATOM 685 C C . LEU A 1 98 ? -9.651 -8.024 -0.614 1.00 98.38 98 LEU A C 1
ATOM 687 O O . LEU A 1 98 ? -10.080 -7.346 0.317 1.00 98.38 98 LEU A O 1
ATOM 691 N N . ALA A 1 99 ? -10.424 -8.929 -1.222 1.00 96.25 99 ALA A N 1
ATOM 692 C CA . ALA A 1 99 ? -11.799 -9.185 -0.783 1.00 96.25 99 ALA A CA 1
ATOM 693 C C . ALA A 1 99 ? -11.876 -9.738 0.655 1.00 96.25 99 ALA A C 1
ATOM 695 O O . ALA A 1 99 ? -12.905 -9.602 1.313 1.00 96.25 99 ALA A O 1
ATOM 696 N N . ALA A 1 100 ? -10.785 -10.326 1.162 1.00 92.56 100 ALA A N 1
ATOM 697 C CA . ALA A 1 100 ? -10.661 -10.766 2.552 1.00 92.56 100 ALA A CA 1
ATOM 698 C C . ALA A 1 100 ? -10.226 -9.644 3.520 1.00 92.56 100 ALA A C 1
ATOM 700 O O . ALA A 1 100 ? -10.069 -9.895 4.718 1.00 92.56 100 ALA A O 1
ATOM 701 N N . ALA A 1 101 ? -9.988 -8.424 3.028 1.00 97.62 101 ALA A N 1
ATOM 702 C CA . ALA A 1 101 ? -9.515 -7.321 3.850 1.00 97.62 101 ALA A CA 1
ATOM 703 C C . ALA A 1 101 ? -10.581 -6.865 4.869 1.00 97.62 101 ALA A C 1
ATOM 705 O O . ALA A 1 101 ? -11.781 -6.883 4.584 1.00 97.62 101 ALA A O 1
ATOM 706 N N . PRO A 1 102 ? -10.165 -6.424 6.068 1.00 97.94 102 PRO A N 1
ATOM 707 C CA . PRO A 1 102 ? -11.083 -5.896 7.065 1.00 97.94 102 PRO A CA 1
ATOM 708 C C . PRO A 1 102 ? -11.598 -4.506 6.655 1.00 97.94 102 PRO A C 1
ATOM 710 O O . PRO A 1 102 ? -10.997 -3.820 5.829 1.00 97.94 102 PRO A O 1
ATOM 713 N N . ALA A 1 103 ? -12.676 -4.048 7.295 1.00 97.75 103 ALA A N 1
ATOM 714 C CA . ALA A 1 103 ? -13.379 -2.808 6.940 1.00 97.75 103 ALA A CA 1
ATOM 715 C C . ALA A 1 103 ? -12.524 -1.524 7.006 1.00 97.75 103 ALA A C 1
ATOM 717 O O . ALA A 1 103 ? -12.912 -0.500 6.451 1.00 97.75 103 ALA A O 1
ATOM 718 N N . GLN A 1 104 ? -11.373 -1.553 7.686 1.00 98.38 104 GLN A N 1
ATOM 719 C CA . GLN A 1 104 ? -10.424 -0.439 7.721 1.00 98.38 104 GLN A CA 1
ATOM 720 C C . GLN A 1 104 ? -9.709 -0.224 6.383 1.00 98.38 104 GLN A C 1
ATOM 722 O O . GLN A 1 104 ? -9.199 0.871 6.151 1.00 98.38 104 GLN A O 1
ATOM 727 N N . VAL A 1 105 ? -9.675 -1.229 5.503 1.00 98.50 105 VAL A N 1
ATOM 728 C CA . VAL A 1 105 ? -9.268 -1.062 4.105 1.00 98.50 105 VAL A CA 1
ATOM 729 C C . VAL A 1 105 ? -10.488 -0.578 3.326 1.00 98.50 105 VAL A C 1
ATOM 731 O O . VAL A 1 105 ? -11.319 -1.364 2.884 1.00 98.50 105 VAL A O 1
ATOM 734 N N . VAL A 1 106 ? -10.624 0.741 3.210 1.00 98.44 106 VAL A N 1
ATOM 735 C CA . VAL A 1 106 ? -11.857 1.386 2.720 1.00 98.44 106 VAL A CA 1
ATOM 736 C C . VAL A 1 106 ? -11.88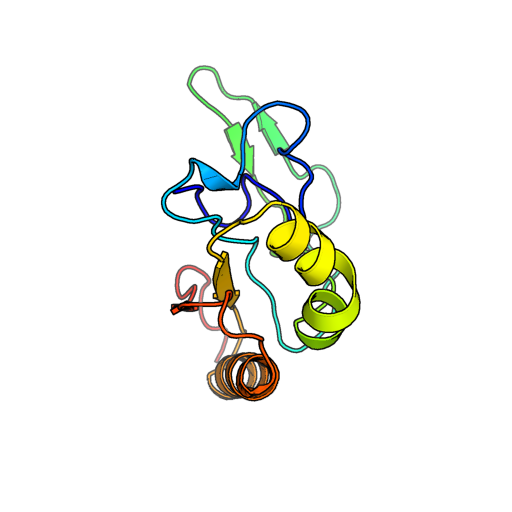0 1.590 1.208 1.00 98.44 106 VAL A C 1
ATOM 738 O O . VAL A 1 106 ? -12.930 1.885 0.640 1.00 98.44 106 VAL A O 1
ATOM 741 N N . ALA A 1 107 ? -10.726 1.475 0.552 1.00 98.38 107 ALA A N 1
ATOM 742 C CA . ALA A 1 107 ? -10.608 1.645 -0.887 1.00 98.38 107 ALA A CA 1
ATOM 743 C C . ALA A 1 107 ? -9.407 0.887 -1.454 1.00 98.38 107 ALA A C 1
ATOM 745 O O . ALA A 1 107 ? -8.421 0.622 -0.758 1.00 98.38 107 ALA A O 1
ATOM 746 N N . VAL A 1 108 ? -9.492 0.619 -2.755 1.00 98.38 108 VAL A N 1
ATOM 747 C CA . VAL A 1 108 ? -8.394 0.122 -3.581 1.00 98.38 108 VAL A CA 1
ATOM 748 C C . VAL A 1 108 ? -7.963 1.236 -4.533 1.00 98.38 108 VAL A C 1
ATOM 750 O O . VAL A 1 108 ? -8.789 1.806 -5.244 1.00 98.38 108 VAL A O 1
ATOM 753 N N . GLU A 1 109 ? -6.671 1.550 -4.549 1.00 98.44 109 GLU A N 1
ATOM 754 C CA . GLU A 1 109 ? -6.047 2.437 -5.533 1.00 98.44 109 GLU A CA 1
ATOM 755 C C . GLU A 1 109 ? -5.363 1.577 -6.602 1.00 98.44 109 GLU A C 1
ATOM 757 O O . GLU A 1 109 ? -4.456 0.805 -6.299 1.00 98.44 109 GLU A O 1
ATOM 762 N N . VAL A 1 110 ? -5.770 1.710 -7.864 1.00 97.12 110 VAL A N 1
ATOM 763 C CA . VAL A 1 110 ? -5.156 0.970 -8.975 1.00 97.12 110 VAL A CA 1
ATOM 764 C C . VAL A 1 110 ? -4.014 1.794 -9.565 1.00 97.12 110 VAL A C 1
ATOM 766 O O . VAL A 1 110 ? -4.239 2.822 -10.207 1.00 97.12 110 VAL A O 1
ATOM 769 N N . ASN A 1 111 ? -2.776 1.347 -9.365 1.00 95.94 111 ASN A N 1
ATOM 770 C CA . ASN A 1 111 ? -1.594 2.027 -9.878 1.00 95.94 111 ASN A CA 1
ATOM 771 C C . ASN A 1 111 ? -1.316 1.640 -11.343 1.00 95.94 111 ASN A C 1
ATOM 773 O O . ASN A 1 111 ? -0.580 0.696 -11.618 1.00 95.94 111 ASN A O 1
ATOM 777 N N . LEU A 1 112 ? -1.873 2.415 -12.279 1.00 92.69 112 LEU A N 1
ATOM 778 C CA . LEU A 1 112 ? -1.680 2.260 -13.732 1.00 92.69 112 LEU A CA 1
ATOM 779 C C . LEU A 1 112 ? -0.514 3.095 -14.298 1.00 92.69 112 LEU A C 1
ATOM 781 O O . LEU A 1 112 ? -0.435 3.320 -15.502 1.00 92.69 112 LEU A O 1
ATOM 785 N N . SER A 1 113 ? 0.367 3.619 -13.440 1.00 86.38 113 SER A N 1
ATOM 786 C CA . SER A 1 113 ? 1.470 4.491 -13.881 1.00 86.38 113 SER A CA 1
ATOM 787 C C . SER A 1 113 ? 2.647 3.729 -14.498 1.00 86.38 113 SER A C 1
ATOM 789 O O . SER A 1 113 ? 3.473 4.325 -15.191 1.00 86.38 113 SER A O 1
ATOM 791 N N . CYS A 1 114 ? 2.741 2.420 -14.255 1.00 67.62 114 CYS A N 1
ATOM 792 C CA . CYS A 1 114 ? 3.753 1.565 -14.861 1.00 67.62 114 CYS A CA 1
ATOM 793 C C . CYS A 1 114 ? 3.300 1.121 -16.259 1.00 67.62 114 CYS A C 1
ATOM 795 O O . CYS A 1 114 ? 2.113 0.864 -16.452 1.00 67.62 114 CYS A O 1
ATOM 797 N N . PRO A 1 115 ? 4.212 1.030 -17.242 1.00 61.59 115 PRO A N 1
ATOM 798 C CA . PRO A 1 115 ? 3.839 0.580 -18.574 1.00 61.59 115 PRO A CA 1
ATOM 799 C C . PRO A 1 115 ? 3.373 -0.875 -18.488 1.00 61.59 115 PRO A C 1
ATOM 801 O O . PRO A 1 115 ? 4.139 -1.745 -18.073 1.00 61.59 115 PRO A O 1
ATOM 804 N N . ASN A 1 116 ? 2.114 -1.120 -18.854 1.00 54.59 116 ASN A N 1
ATOM 805 C CA . ASN A 1 116 ? 1.597 -2.467 -19.075 1.00 54.59 116 ASN A CA 1
ATOM 806 C C . ASN A 1 116 ? 2.528 -3.175 -20.073 1.00 54.59 116 ASN A C 1
ATOM 808 O O . ASN A 1 116 ? 2.861 -2.607 -21.115 1.00 54.59 116 ASN A O 1
ATOM 812 N N . LEU A 1 117 ? 3.006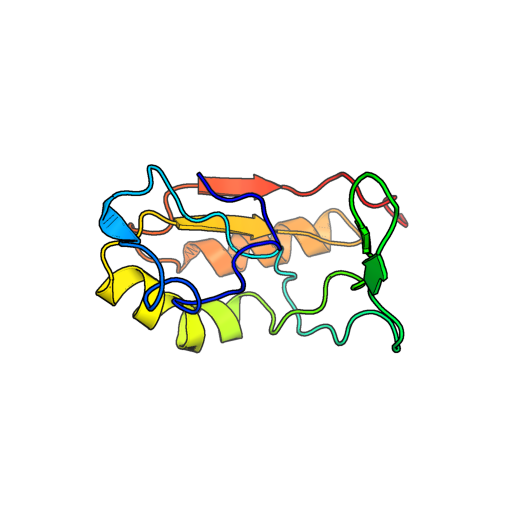 -4.369 -19.715 1.00 60.50 117 LEU A N 1
ATOM 813 C CA . LEU A 1 117 ? 3.927 -5.164 -20.539 1.00 60.50 117 LEU A CA 1
ATOM 814 C C . LEU A 1 117 ? 3.183 -6.208 -21.391 1.00 60.50 117 LEU A C 1
ATOM 816 O O . LEU A 1 117 ? 3.822 -7.075 -21.983 1.00 60.50 117 LEU A O 1
ATOM 820 N N . GLU A 1 118 ? 1.858 -6.081 -21.476 1.00 57.16 118 GLU A N 1
ATOM 821 C CA . GLU A 1 118 ? 0.936 -6.876 -22.291 1.00 57.16 118 GLU A CA 1
ATOM 822 C C . GLU A 1 118 ? -0.238 -6.015 -22.772 1.00 57.16 118 GLU A C 1
ATOM 824 O O . GLU A 1 118 ? -0.729 -5.181 -21.969 1.00 57.16 118 GLU A O 1
#

Radius of gyration: 14.32 Å; chains: 1; bounding box: 34×32×38 Å

Sequence (118 aa):
MTASGTAGYGAELAGSLDLAALGAVVVKSLAAFAWDGHPPPRLHPTPQGMLNAVGLQGPGVEAWLAGPLPALVAKGATVVASIWGRSVDEFRAAADQLAAAPAQVVAVEVNLSCPNLE

Foldseek 3Di:
DDDAPPCELACPCVVPDQQLPDPADEYHAAWQAADQFDDDPAWDADPVGIHGRRRSGDHHQLCSQVPRHVRSVVSNGQYAHEYEDLDPVRVVSSVVSCVPHDVSHPYYHYPPVDDRPD

Secondary structure (DSSP, 8-state):
-PPTTSS-SSSGGGGTS-GGGSS-EEPPPBPSS-B--SPSP-EEEETTEEEE-----B--HHHHHHTHHHHHHHTT--EEEEE--SSHHHHHHHHHHHTT--TTEEEEEE---SPP--